Protein AF-A0A1F7IUF0-F1 (afdb_monomer)

Solvent-accessible surface area (backbone atoms only — not comparable to full-atom values): 9425 Å² total; per-residue (Å²): 114,73,68,60,55,55,52,51,52,53,52,52,52,51,50,68,57,48,52,58,54,53,54,49,56,61,53,60,73,37,74,65,47,52,51,50,33,52,53,44,60,76,41,42,68,61,50,44,52,50,51,16,50,52,34,16,46,20,55,68,40,49,91,41,68,45,54,58,57,43,60,66,34,26,88,54,67,34,61,70,57,29,50,50,32,49,55,53,10,47,51,52,15,51,53,51,42,50,53,48,37,73,73,50,41,68,59,54,45,33,69,75,61,31,63,70,55,46,58,59,54,74,66,63,80,73,68,77,92,50,50,66,60,51,54,54,47,51,49,58,77,40,72,54,76,51,51,51,60,53,48,51,52,51,43,50,51,61,48,54,51,49,59,53,53,51,58,66,68,71,75,115

pLDDT: mean 80.7, std 16.02, range [33.5, 97.88]

Structure (mmCIF, N/CA/C/O backbone):
data_AF-A0A1F7IUF0-F1
#
_entry.id   AF-A0A1F7IUF0-F1
#
loop_
_atom_site.group_PDB
_atom_site.id
_atom_site.type_symbol
_atom_site.label_atom_id
_atom_site.label_alt_id
_atom_site.label_comp_id
_atom_site.label_asym_id
_atom_site.label_entity_id
_atom_site.label_seq_id
_atom_site.pdbx_PDB_ins_code
_atom_site.Cartn_x
_atom_site.Cartn_y
_atom_site.Cartn_z
_atom_site.occupancy
_atom_site.B_iso_or_equiv
_atom_site.auth_seq_id
_atom_site.auth_comp_id
_atom_site.auth_asym_id
_atom_site.auth_atom_id
_atom_site.pdbx_PDB_model_num
ATOM 1 N N . MET A 1 1 ? 23.217 33.400 10.976 1.00 74.81 1 MET A N 1
ATOM 2 C CA . MET A 1 1 ? 23.348 31.931 11.135 1.00 74.81 1 MET A CA 1
ATOM 3 C C . MET A 1 1 ? 22.073 31.158 10.775 1.00 74.81 1 MET A C 1
ATOM 5 O O . MET A 1 1 ? 22.152 30.213 10.006 1.00 74.81 1 MET A O 1
ATOM 9 N N . GLN A 1 2 ? 20.887 31.567 11.246 1.00 89.62 2 GLN A N 1
ATOM 10 C CA . GLN A 1 2 ? 19.628 30.824 11.036 1.00 89.62 2 GLN A CA 1
ATOM 11 C C . GLN A 1 2 ? 19.194 30.672 9.557 1.00 89.62 2 GLN A C 1
ATOM 13 O O . GLN A 1 2 ? 18.665 29.631 9.175 1.00 89.62 2 GLN A O 1
ATOM 18 N N . LYS A 1 3 ? 19.477 31.667 8.698 1.00 92.00 3 LYS A N 1
ATOM 19 C CA . LYS A 1 3 ? 19.176 31.610 7.251 1.00 92.00 3 LYS A CA 1
ATOM 20 C C . LYS A 1 3 ? 19.977 30.528 6.511 1.00 92.00 3 LYS A C 1
ATOM 22 O O . LYS A 1 3 ? 19.431 29.856 5.643 1.00 92.00 3 LYS A O 1
ATOM 27 N N . THR A 1 4 ? 21.241 30.316 6.880 1.00 93.25 4 THR A N 1
ATOM 28 C CA . THR A 1 4 ? 22.114 29.317 6.241 1.00 93.25 4 THR A CA 1
ATOM 29 C C . THR A 1 4 ? 21.625 27.892 6.513 1.00 93.25 4 THR A C 1
ATOM 31 O O . THR A 1 4 ? 21.604 27.068 5.605 1.00 93.25 4 THR A O 1
ATOM 34 N N . ILE A 1 5 ? 21.138 27.625 7.733 1.00 95.00 5 ILE A N 1
ATOM 35 C CA . ILE A 1 5 ? 20.570 26.322 8.124 1.00 95.00 5 ILE A CA 1
ATOM 36 C C . ILE A 1 5 ? 19.292 26.018 7.327 1.00 95.00 5 ILE A C 1
ATOM 38 O O . ILE A 1 5 ? 19.109 24.901 6.848 1.00 95.00 5 ILE A O 1
ATOM 42 N N . GLN A 1 6 ? 18.418 27.011 7.127 1.00 94.88 6 GLN A N 1
ATOM 43 C CA . GLN A 1 6 ? 17.201 26.822 6.328 1.00 94.88 6 GLN A CA 1
ATOM 44 C C . GLN A 1 6 ? 17.503 26.503 4.857 1.00 94.88 6 GLN A C 1
ATOM 46 O O . GLN A 1 6 ? 16.833 25.654 4.271 1.00 94.88 6 GLN A O 1
ATOM 51 N N . ILE A 1 7 ? 18.507 27.158 4.265 1.00 96.62 7 ILE A N 1
ATOM 52 C CA . ILE A 1 7 ? 18.929 26.892 2.882 1.00 96.62 7 ILE A CA 1
ATOM 53 C C . ILE A 1 7 ? 19.515 25.480 2.770 1.00 96.62 7 ILE A C 1
ATOM 55 O O . ILE A 1 7 ? 19.123 24.733 1.875 1.00 96.62 7 ILE A O 1
ATOM 59 N N . LEU A 1 8 ? 20.373 25.082 3.715 1.00 96.19 8 LEU A N 1
ATOM 60 C CA . LEU A 1 8 ? 20.961 23.742 3.747 1.00 96.19 8 LEU A CA 1
ATOM 61 C C . LEU A 1 8 ? 19.886 22.646 3.832 1.00 96.19 8 LEU A C 1
ATOM 63 O O . LEU A 1 8 ? 19.936 21.686 3.068 1.00 96.19 8 LEU A O 1
ATOM 67 N N . ASN A 1 9 ? 18.865 22.820 4.678 1.00 94.12 9 ASN A N 1
ATOM 68 C CA . ASN A 1 9 ? 17.760 21.860 4.791 1.00 94.12 9 ASN A CA 1
ATOM 69 C C . ASN A 1 9 ? 16.938 21.741 3.500 1.00 94.12 9 ASN A C 1
ATOM 71 O O . ASN A 1 9 ? 16.509 20.643 3.151 1.00 94.12 9 ASN A O 1
ATOM 75 N N . ARG A 1 10 ? 16.722 22.844 2.770 1.00 95.81 10 ARG A N 1
ATOM 76 C CA . ARG A 1 10 ? 16.024 22.801 1.473 1.00 95.81 10 ARG A CA 1
ATOM 77 C C . ARG A 1 10 ? 16.833 22.041 0.426 1.00 95.81 10 ARG A C 1
ATOM 79 O O . ARG A 1 10 ? 16.260 21.241 -0.306 1.00 95.81 10 ARG A O 1
ATOM 86 N N . ILE A 1 11 ? 18.148 22.257 0.383 1.00 96.94 11 ILE A N 1
ATOM 87 C CA . ILE A 1 11 ? 19.048 21.540 -0.529 1.00 96.94 11 ILE A CA 1
ATOM 88 C C . ILE A 1 11 ? 19.072 20.046 -0.188 1.00 96.94 11 ILE A C 1
ATOM 90 O O . ILE A 1 11 ? 18.908 19.220 -1.081 1.00 96.94 11 ILE A O 1
ATOM 94 N N . LEU A 1 12 ? 19.192 19.695 1.097 1.00 96.06 12 LEU A N 1
ATOM 95 C CA . LEU A 1 12 ? 19.146 18.305 1.557 1.00 96.06 12 LEU A CA 1
ATOM 96 C C . LEU A 1 12 ? 17.837 17.621 1.133 1.00 96.06 12 LEU A C 1
ATOM 98 O O . LEU A 1 12 ? 17.864 16.520 0.593 1.00 96.06 12 LEU A O 1
ATOM 102 N N . LEU A 1 13 ? 16.696 18.288 1.329 1.00 93.25 13 LEU A N 1
ATOM 103 C CA . LEU A 1 13 ? 15.383 17.758 0.961 1.00 93.25 13 LEU A CA 1
ATOM 104 C C . LEU A 1 13 ? 15.273 17.525 -0.553 1.00 93.25 13 LEU A C 1
ATOM 106 O O . LEU A 1 13 ? 14.792 16.475 -0.973 1.00 93.25 13 LEU A O 1
ATOM 110 N N . LEU A 1 14 ? 15.771 18.454 -1.375 1.00 94.62 14 LEU A N 1
ATOM 111 C CA . LEU A 1 14 ? 15.806 18.281 -2.831 1.00 94.62 14 LEU A CA 1
ATOM 112 C C . LEU A 1 14 ? 16.672 17.088 -3.244 1.00 94.62 14 LEU A C 1
ATOM 114 O O . LEU A 1 14 ? 16.244 16.291 -4.074 1.00 94.62 14 LEU A O 1
ATOM 118 N N . ILE A 1 15 ? 17.849 16.923 -2.639 1.00 94.94 15 ILE A N 1
ATOM 119 C CA . ILE A 1 15 ? 18.737 15.783 -2.904 1.00 94.94 15 ILE A CA 1
ATOM 120 C C . ILE A 1 15 ? 18.044 14.460 -2.545 1.00 94.94 15 ILE A C 1
ATOM 122 O O . ILE A 1 15 ? 18.081 13.514 -3.331 1.00 94.94 15 ILE A O 1
ATOM 126 N N . VAL A 1 16 ? 17.354 14.406 -1.402 1.00 93.00 16 VAL A N 1
ATOM 127 C CA . VAL A 1 16 ? 16.613 13.217 -0.947 1.00 93.00 16 VAL A CA 1
ATOM 128 C C . VAL A 1 16 ? 15.481 12.830 -1.907 1.00 93.00 16 VAL A C 1
ATOM 130 O O . VAL A 1 16 ? 15.194 11.645 -2.039 1.00 93.00 16 VAL A O 1
ATOM 133 N N . ILE A 1 17 ? 14.861 13.785 -2.607 1.00 90.31 17 ILE A N 1
ATOM 134 C CA . ILE A 1 17 ? 13.824 13.505 -3.619 1.00 90.31 17 ILE A CA 1
ATOM 135 C C . ILE A 1 17 ? 14.443 13.137 -4.976 1.00 90.31 17 ILE A C 1
ATOM 137 O O . ILE A 1 17 ? 13.940 12.251 -5.669 1.00 90.31 17 ILE A O 1
ATOM 141 N N . LEU A 1 18 ? 15.539 13.795 -5.362 1.00 91.44 18 LEU A N 1
ATOM 142 C CA . LEU A 1 18 ? 16.171 13.608 -6.669 1.00 91.44 18 LEU A CA 1
ATOM 143 C C . LEU A 1 18 ? 16.908 12.271 -6.789 1.00 91.44 18 LEU A C 1
ATOM 145 O O . LEU A 1 18 ? 16.822 11.635 -7.837 1.00 91.44 18 LEU A O 1
ATOM 149 N N . ILE A 1 19 ? 17.597 11.814 -5.736 1.00 92.00 19 ILE A N 1
ATOM 150 C CA . ILE A 1 19 ? 18.358 10.554 -5.781 1.00 92.00 19 ILE A CA 1
ATOM 151 C C . ILE A 1 19 ? 17.451 9.354 -6.128 1.00 92.00 19 ILE A C 1
ATOM 153 O O . ILE A 1 19 ? 17.761 8.656 -7.096 1.00 92.00 19 ILE A O 1
ATOM 157 N N . PRO A 1 20 ? 16.315 9.109 -5.440 1.00 84.75 20 PRO A N 1
ATOM 158 C CA . PRO A 1 20 ? 15.408 8.017 -5.788 1.00 84.75 20 PRO A CA 1
ATOM 159 C C . PRO A 1 20 ? 14.836 8.135 -7.199 1.00 84.75 20 PRO A C 1
ATOM 161 O O . PRO A 1 20 ? 14.704 7.121 -7.874 1.00 84.75 20 PRO A O 1
ATOM 164 N N . ALA A 1 21 ? 14.530 9.351 -7.663 1.00 82.56 21 ALA A N 1
ATOM 165 C CA . ALA A 1 21 ? 14.006 9.570 -9.009 1.00 82.56 21 ALA A CA 1
ATOM 166 C C . ALA A 1 21 ? 15.028 9.182 -10.091 1.00 82.56 21 ALA A C 1
ATOM 168 O O . ALA A 1 21 ? 14.675 8.520 -11.065 1.00 82.56 21 ALA A O 1
ATOM 169 N N . ILE A 1 22 ? 16.305 9.527 -9.895 1.00 89.56 22 ILE A N 1
ATOM 170 C CA . ILE A 1 22 ? 17.391 9.154 -10.813 1.00 89.56 22 ILE A CA 1
ATOM 171 C C . ILE A 1 22 ? 17.632 7.642 -10.780 1.00 89.56 22 ILE A C 1
ATOM 173 O O . ILE A 1 22 ? 17.724 7.013 -11.833 1.00 89.56 22 ILE A O 1
ATOM 177 N N . VAL A 1 23 ? 17.693 7.041 -9.586 1.00 88.44 23 VAL A N 1
ATOM 178 C CA . VAL A 1 23 ? 17.852 5.584 -9.429 1.00 88.44 23 VAL A CA 1
ATOM 179 C C . VAL A 1 23 ? 16.700 4.841 -10.102 1.00 88.44 23 VAL A C 1
ATOM 181 O O . VAL A 1 23 ? 16.928 3.864 -10.808 1.00 88.44 23 VAL A O 1
ATOM 184 N N . PHE A 1 24 ? 15.472 5.327 -9.935 1.00 83.44 24 PHE A N 1
ATOM 185 C CA . PHE A 1 24 ? 14.287 4.769 -10.572 1.00 83.44 24 PHE A CA 1
ATOM 186 C C . PHE A 1 24 ? 14.351 4.868 -12.099 1.00 83.44 24 PHE A C 1
ATOM 188 O O . PHE A 1 24 ? 14.085 3.885 -12.791 1.00 83.44 24 PHE A O 1
ATOM 195 N N . GLN A 1 25 ? 14.771 6.019 -12.627 1.00 84.44 25 GLN A N 1
ATOM 196 C CA . GLN A 1 25 ? 14.938 6.214 -14.064 1.00 84.44 25 GLN A CA 1
ATOM 197 C C . GLN A 1 25 ? 15.990 5.260 -14.642 1.00 84.44 25 GLN A C 1
ATOM 199 O O . GLN A 1 25 ? 15.745 4.632 -15.670 1.00 84.44 25 GLN A O 1
ATOM 204 N N . LEU A 1 26 ? 17.132 5.093 -13.972 1.00 85.38 26 LEU A N 1
ATOM 205 C CA . LEU A 1 26 ? 18.177 4.157 -14.398 1.00 85.38 26 LEU A CA 1
ATOM 206 C C . LEU A 1 26 ? 17.706 2.700 -14.312 1.00 85.38 26 LEU A C 1
ATOM 208 O O . LEU A 1 26 ? 17.918 1.925 -15.241 1.00 85.38 26 LEU A O 1
ATOM 212 N N . ALA A 1 27 ? 17.006 2.335 -13.235 1.00 82.94 27 ALA A N 1
ATOM 213 C CA . ALA A 1 27 ? 16.445 0.998 -13.070 1.00 82.94 27 ALA A CA 1
ATOM 214 C C . ALA A 1 27 ? 15.413 0.666 -14.163 1.00 82.94 27 ALA A C 1
ATOM 216 O O . ALA A 1 27 ? 15.366 -0.472 -14.635 1.00 82.94 27 ALA A O 1
ATOM 217 N N . SER A 1 28 ? 14.633 1.657 -14.613 1.00 78.81 28 SER A N 1
ATOM 218 C CA . SER A 1 28 ? 13.605 1.476 -15.648 1.00 78.81 28 SER A CA 1
ATOM 219 C C . SER A 1 28 ? 14.158 1.093 -17.026 1.00 78.81 28 SER A C 1
ATOM 221 O O . SER A 1 28 ? 13.443 0.486 -17.818 1.00 78.81 28 SER A O 1
ATOM 223 N N . GLN A 1 29 ? 15.433 1.387 -17.302 1.00 84.06 29 GLN A N 1
ATOM 224 C CA . GLN A 1 29 ? 16.083 1.062 -18.578 1.00 84.06 29 GLN A CA 1
ATOM 225 C C . GLN A 1 29 ? 16.600 -0.382 -18.645 1.00 84.06 29 GLN A C 1
ATOM 227 O O . GLN A 1 29 ? 17.067 -0.831 -19.691 1.00 84.06 29 GLN A O 1
ATOM 232 N N . THR A 1 30 ? 16.539 -1.125 -17.540 1.00 89.81 30 THR A N 1
ATOM 233 C CA . THR A 1 30 ? 17.008 -2.510 -17.510 1.00 89.81 30 THR A CA 1
ATOM 234 C C . THR A 1 30 ? 16.030 -3.438 -18.238 1.00 89.81 30 THR A C 1
ATOM 236 O O . THR A 1 30 ? 14.811 -3.330 -18.094 1.00 89.81 30 THR A O 1
ATOM 239 N N . SER A 1 31 ? 16.563 -4.414 -18.980 1.00 90.50 31 SER A N 1
ATOM 240 C CA . SER A 1 31 ? 15.777 -5.444 -19.684 1.00 90.50 31 SER A CA 1
ATOM 241 C C . SER A 1 31 ? 14.897 -6.290 -18.752 1.00 90.50 31 SER A C 1
ATOM 243 O O . SER A 1 31 ? 13.925 -6.909 -19.177 1.00 90.50 31 SER A O 1
ATOM 245 N N . PHE A 1 32 ? 15.219 -6.311 -17.460 1.00 88.12 32 PHE A N 1
ATOM 246 C CA . PHE A 1 32 ? 14.419 -6.978 -16.443 1.00 88.12 32 PHE A CA 1
ATOM 247 C C . PHE A 1 32 ? 13.079 -6.269 -16.203 1.00 88.12 32 PHE A C 1
ATOM 249 O O . PHE A 1 32 ? 12.036 -6.922 -16.161 1.00 88.12 32 PHE A O 1
ATOM 256 N N . VAL A 1 33 ? 13.088 -4.936 -16.087 1.00 87.88 33 VAL A N 1
ATOM 257 C CA . VAL A 1 33 ? 11.869 -4.155 -15.829 1.00 87.88 33 VAL A CA 1
ATOM 258 C C . VAL A 1 33 ? 10.921 -4.224 -17.022 1.00 87.88 33 VAL A C 1
ATOM 260 O O . VAL A 1 33 ? 9.724 -4.424 -16.826 1.00 87.88 33 VAL A O 1
ATOM 263 N N . SER A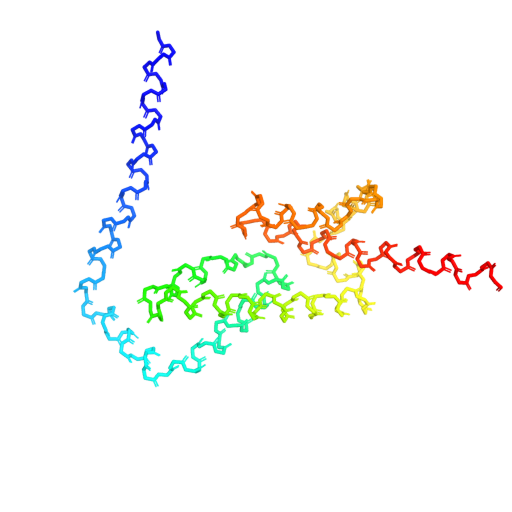 1 34 ? 11.436 -4.154 -18.252 1.00 89.94 34 SER A N 1
ATOM 264 C CA . SER A 1 34 ? 10.602 -4.292 -19.452 1.00 89.94 34 SER A CA 1
ATOM 265 C C . SER A 1 34 ? 9.930 -5.667 -19.543 1.00 89.94 34 SER A C 1
ATOM 267 O O . SER A 1 34 ? 8.737 -5.740 -19.843 1.00 89.94 34 SER A O 1
ATOM 269 N N . ASN A 1 35 ? 10.641 -6.748 -19.202 1.00 94.06 35 ASN A N 1
ATOM 270 C CA . ASN A 1 35 ? 10.064 -8.094 -19.147 1.00 94.06 35 ASN A CA 1
ATOM 271 C C . ASN A 1 35 ? 8.964 -8.211 -18.082 1.00 94.06 35 ASN A C 1
ATOM 273 O O . ASN A 1 35 ? 7.913 -8.791 -18.355 1.00 94.06 35 ASN A O 1
ATOM 277 N N . ILE A 1 36 ? 9.164 -7.634 -16.889 1.00 93.19 36 ILE A N 1
ATOM 278 C CA . ILE A 1 36 ? 8.125 -7.608 -15.847 1.00 93.19 36 ILE A CA 1
ATOM 279 C C . ILE A 1 36 ? 6.903 -6.838 -16.330 1.00 93.19 36 ILE A C 1
ATOM 281 O O . ILE A 1 36 ? 5.789 -7.334 -16.186 1.00 93.19 36 ILE A O 1
ATOM 285 N N . ILE A 1 37 ? 7.094 -5.653 -16.916 1.00 93.62 37 ILE A N 1
ATOM 286 C CA . ILE A 1 37 ? 5.991 -4.852 -17.452 1.00 93.62 37 ILE A CA 1
ATOM 287 C C . ILE A 1 37 ? 5.218 -5.677 -18.481 1.00 93.62 37 ILE A C 1
ATOM 289 O O . ILE A 1 37 ? 4.001 -5.771 -18.380 1.00 93.62 37 ILE A O 1
ATOM 293 N N . HIS A 1 38 ? 5.900 -6.349 -19.409 1.00 95.06 38 HIS A N 1
ATOM 294 C CA . HIS A 1 38 ? 5.245 -7.191 -20.409 1.00 95.06 38 HIS A CA 1
ATOM 295 C C . HIS A 1 38 ? 4.431 -8.337 -19.780 1.00 95.06 38 HIS A C 1
ATOM 297 O O . HIS A 1 38 ? 3.278 -8.556 -20.147 1.00 95.06 38 HIS A O 1
ATOM 303 N N . ILE A 1 39 ? 4.984 -9.038 -18.783 1.00 96.62 39 ILE A N 1
ATOM 304 C CA . ILE A 1 39 ? 4.267 -10.097 -18.053 1.00 96.62 39 ILE A CA 1
ATOM 305 C C . ILE A 1 39 ? 3.042 -9.527 -17.325 1.00 96.62 39 ILE A C 1
ATOM 307 O O . ILE A 1 39 ? 1.953 -10.093 -17.413 1.00 96.62 39 ILE A O 1
ATOM 311 N N . VAL A 1 40 ? 3.194 -8.399 -16.630 1.00 96.56 40 VAL A N 1
ATOM 312 C CA . VAL A 1 40 ? 2.099 -7.754 -15.893 1.00 96.56 40 VAL A CA 1
ATOM 313 C C . VAL A 1 40 ? 1.005 -7.272 -16.844 1.00 96.56 40 VAL A C 1
ATOM 315 O O . VAL A 1 40 ? -0.170 -7.437 -16.536 1.00 96.56 40 VAL A O 1
ATOM 318 N N . GLN A 1 41 ? 1.360 -6.727 -18.008 1.00 94.62 41 GLN A N 1
ATOM 319 C CA . GLN A 1 41 ? 0.391 -6.293 -19.017 1.00 94.62 41 GLN A CA 1
ATOM 320 C C . GLN A 1 41 ? -0.370 -7.483 -19.623 1.00 94.62 41 GLN A C 1
ATOM 322 O O . GLN A 1 41 ? -1.583 -7.390 -19.803 1.00 94.62 41 GLN A O 1
ATOM 327 N N . ASN A 1 42 ? 0.290 -8.628 -19.839 1.00 97.81 42 ASN A N 1
ATOM 328 C CA . ASN A 1 42 ? -0.373 -9.857 -20.296 1.00 97.81 42 ASN A CA 1
ATOM 329 C C . ASN A 1 42 ? -1.378 -10.407 -19.271 1.00 97.81 42 ASN A C 1
ATOM 331 O O . ASN A 1 42 ? -2.432 -10.913 -19.648 1.00 97.81 42 ASN A O 1
ATOM 335 N N . TYR A 1 43 ? -1.080 -10.280 -17.975 1.00 97.69 43 TYR A N 1
ATOM 336 C CA . TYR A 1 43 ? -1.925 -10.763 -16.875 1.00 97.69 43 TYR A CA 1
ATOM 337 C C . TYR A 1 43 ? -2.532 -9.624 -16.048 1.00 97.69 43 TYR A C 1
ATOM 339 O O . TYR A 1 43 ? -2.671 -9.726 -14.826 1.00 97.69 43 TYR A O 1
ATOM 347 N N . LEU A 1 44 ? -2.924 -8.535 -16.713 1.00 96.94 44 LEU A N 1
ATOM 348 C CA . LEU A 1 44 ? -3.313 -7.291 -16.049 1.00 96.94 44 LEU A CA 1
ATOM 349 C C . LEU A 1 44 ? -4.473 -7.469 -15.063 1.00 96.94 44 LEU A C 1
ATOM 351 O O . LEU A 1 44 ? -4.425 -6.941 -13.953 1.00 96.94 44 LEU A O 1
ATOM 355 N N . LEU A 1 45 ? -5.503 -8.233 -15.438 1.00 97.62 45 LEU A N 1
ATOM 356 C CA . LEU A 1 45 ? -6.662 -8.480 -14.575 1.00 97.62 45 LEU A CA 1
ATOM 357 C C . LEU A 1 45 ? -6.260 -9.218 -13.288 1.00 97.62 45 LEU A C 1
ATOM 359 O O . LEU A 1 45 ? -6.656 -8.820 -12.194 1.00 97.62 45 LEU A O 1
ATOM 363 N N . LEU A 1 46 ? -5.448 -10.270 -13.415 1.00 97.88 46 LEU A N 1
ATOM 364 C CA . LEU A 1 46 ? -4.976 -11.058 -12.277 1.00 97.88 46 LEU A CA 1
ATOM 365 C C . LEU A 1 46 ? -4.115 -10.199 -11.345 1.00 97.88 46 LEU A C 1
ATOM 367 O O . LEU A 1 46 ? -4.277 -10.260 -10.127 1.00 97.88 46 LEU A O 1
ATOM 371 N N . TYR A 1 47 ? -3.247 -9.364 -11.920 1.00 97.12 47 TYR A N 1
ATOM 372 C CA . TYR A 1 47 ? -2.429 -8.427 -11.162 1.00 97.12 47 TYR A CA 1
ATOM 373 C C . TYR A 1 47 ? -3.285 -7.413 -10.393 1.00 97.12 47 TYR A C 1
ATOM 375 O O . TYR A 1 47 ? -3.039 -7.190 -9.210 1.00 97.12 47 TYR A O 1
ATOM 383 N N . LEU A 1 48 ? -4.324 -6.845 -11.018 1.00 97.31 48 LEU A N 1
ATOM 384 C CA . LEU A 1 48 ? -5.254 -5.937 -10.340 1.00 97.31 48 LEU A CA 1
ATOM 385 C C . LEU A 1 48 ? -5.976 -6.623 -9.178 1.00 97.31 48 LEU A C 1
ATOM 387 O O . LEU A 1 48 ? -6.026 -6.061 -8.088 1.00 97.31 48 LEU A O 1
ATOM 391 N N . ILE A 1 49 ? -6.475 -7.847 -9.376 1.00 97.75 49 ILE A N 1
ATOM 392 C CA . ILE A 1 49 ? -7.128 -8.622 -8.310 1.00 97.75 49 ILE A CA 1
ATOM 393 C C . ILE A 1 49 ? -6.149 -8.868 -7.156 1.00 97.75 49 ILE A C 1
ATOM 395 O O . ILE A 1 49 ? -6.487 -8.621 -5.997 1.00 97.75 49 ILE A O 1
ATOM 399 N N . ALA A 1 50 ? -4.923 -9.302 -7.457 1.00 97.00 50 ALA A N 1
ATOM 400 C CA . ALA A 1 50 ? -3.891 -9.528 -6.450 1.00 97.00 50 ALA A CA 1
ATOM 401 C C . ALA A 1 50 ? -3.543 -8.238 -5.691 1.00 97.00 50 ALA A C 1
ATOM 403 O O . ALA A 1 50 ? -3.471 -8.248 -4.461 1.00 97.00 50 ALA A O 1
ATOM 404 N N . LEU A 1 51 ? -3.394 -7.115 -6.400 1.00 95.56 51 LEU A N 1
ATOM 405 C CA . LEU A 1 51 ? -3.114 -5.808 -5.809 1.00 95.56 51 LEU A CA 1
ATOM 406 C C . LEU A 1 51 ? -4.249 -5.360 -4.882 1.00 95.56 51 LEU A C 1
ATOM 408 O O . LEU A 1 51 ? -3.990 -4.925 -3.761 1.00 95.56 51 LEU A O 1
ATOM 412 N N . THR A 1 52 ? -5.503 -5.516 -5.309 1.00 96.44 52 THR A N 1
ATOM 413 C CA . THR A 1 52 ? -6.691 -5.215 -4.502 1.00 96.44 52 THR A CA 1
ATOM 414 C C . THR A 1 52 ? -6.737 -6.069 -3.235 1.00 96.44 52 THR A C 1
ATOM 416 O O . THR A 1 52 ? -6.932 -5.521 -2.151 1.00 96.44 52 THR A O 1
ATOM 419 N N . VAL A 1 53 ? -6.495 -7.382 -3.333 1.00 96.38 53 VAL A N 1
ATOM 420 C CA . VAL A 1 53 ? -6.473 -8.291 -2.172 1.00 96.38 53 VAL A CA 1
ATOM 421 C C . VAL A 1 53 ? -5.353 -7.922 -1.204 1.00 96.38 53 VAL A C 1
ATOM 423 O O . VAL A 1 53 ? -5.607 -7.773 -0.008 1.00 96.38 53 VAL A O 1
ATOM 426 N N . LEU A 1 54 ? -4.130 -7.711 -1.699 1.00 95.12 54 LEU A N 1
ATOM 427 C CA . LEU A 1 54 ? -3.001 -7.282 -0.870 1.00 95.12 54 LEU A CA 1
ATOM 428 C C . LEU A 1 54 ? -3.282 -5.937 -0.194 1.00 95.12 54 LEU A C 1
ATOM 430 O O . LEU A 1 54 ? -2.965 -5.753 0.982 1.00 95.12 54 LEU A O 1
ATOM 434 N N . LYS A 1 55 ? -3.941 -5.009 -0.896 1.00 92.31 55 LYS A N 1
ATOM 435 C CA . LYS A 1 55 ? -4.347 -3.728 -0.320 1.00 92.31 55 LYS A CA 1
ATOM 436 C C . LYS A 1 55 ? -5.389 -3.909 0.781 1.00 92.31 5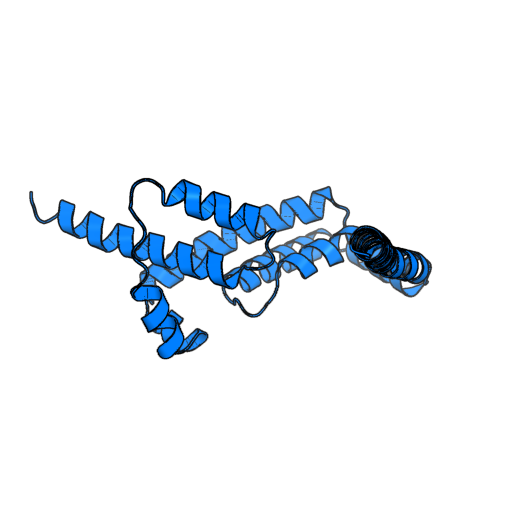5 LYS A C 1
ATOM 438 O O . LYS A 1 55 ? -5.235 -3.329 1.855 1.00 92.31 55 LYS A O 1
ATOM 443 N N . SER A 1 56 ? -6.407 -4.738 0.571 1.00 93.12 56 SER A N 1
ATOM 444 C CA . SER A 1 56 ? -7.386 -5.048 1.615 1.00 93.12 56 SER A CA 1
ATOM 445 C C . SER A 1 56 ? -6.730 -5.711 2.830 1.00 93.12 56 SER A C 1
ATOM 447 O O . SER A 1 56 ? -7.018 -5.324 3.963 1.00 93.12 56 SER A O 1
ATOM 449 N N . LEU A 1 57 ? -5.791 -6.638 2.615 1.00 92.19 57 LEU A N 1
ATOM 450 C CA . LEU A 1 57 ? -5.012 -7.264 3.686 1.00 92.19 57 LEU A CA 1
ATOM 451 C C . LEU A 1 57 ? -4.164 -6.247 4.449 1.00 92.19 57 LEU A C 1
ATOM 453 O O . LEU A 1 57 ? -4.103 -6.331 5.669 1.00 92.19 57 LEU A O 1
ATOM 457 N N . SER A 1 58 ? -3.588 -5.249 3.775 1.00 89.06 58 SER A N 1
ATOM 458 C CA . SER A 1 58 ? -2.821 -4.186 4.441 1.00 89.06 58 SER A CA 1
ATOM 459 C C . SER A 1 58 ? -3.662 -3.328 5.396 1.00 89.06 58 SER A C 1
ATOM 461 O O . SER A 1 58 ? -3.145 -2.782 6.365 1.00 89.06 58 SER A O 1
ATOM 463 N N . ILE A 1 59 ? -4.977 -3.235 5.163 1.00 86.44 59 ILE A N 1
ATOM 464 C CA . ILE A 1 59 ? -5.903 -2.566 6.089 1.00 86.44 59 ILE A CA 1
ATOM 465 C C . ILE A 1 59 ? -6.189 -3.457 7.294 1.00 86.44 59 ILE A C 1
ATOM 467 O O . ILE A 1 59 ? -6.239 -2.965 8.416 1.00 86.44 59 ILE A O 1
ATOM 471 N N . ILE A 1 60 ? -6.373 -4.759 7.071 1.00 86.25 60 ILE A N 1
ATOM 472 C CA . ILE A 1 60 ? -6.661 -5.734 8.132 1.00 86.25 60 ILE A CA 1
ATOM 473 C C . ILE A 1 60 ? -5.423 -5.988 9.003 1.00 86.25 60 ILE A C 1
ATOM 475 O O . ILE A 1 60 ? -5.558 -6.207 10.206 1.00 86.25 60 ILE A O 1
ATOM 479 N N . TYR A 1 61 ? -4.232 -5.955 8.403 1.00 84.00 61 TYR A N 1
ATOM 480 C CA . TYR A 1 61 ? -2.945 -6.209 9.036 1.00 84.00 61 TYR A CA 1
ATOM 481 C C . TYR A 1 61 ? -2.085 -4.930 9.035 1.00 84.00 61 TYR A C 1
ATOM 483 O O . TYR A 1 61 ? -1.316 -4.696 8.099 1.00 84.00 61 TYR A O 1
ATOM 491 N N . PRO A 1 62 ? -2.170 -4.116 10.108 1.00 73.31 62 PRO A N 1
ATOM 492 C CA . PRO A 1 62 ? -1.513 -2.812 10.207 1.00 73.31 62 PRO A CA 1
ATOM 493 C C . PRO A 1 62 ? -0.001 -2.765 9.921 1.00 73.31 62 PRO A C 1
ATOM 495 O O . PRO A 1 62 ? 0.453 -1.745 9.403 1.00 73.31 62 PRO A O 1
ATOM 498 N N . PRO A 1 63 ? 0.806 -3.806 10.229 1.00 79.75 63 PRO A N 1
ATOM 499 C CA . PRO A 1 63 ? 2.243 -3.777 9.958 1.00 79.75 63 PRO A CA 1
ATOM 500 C C . PRO A 1 63 ? 2.595 -3.649 8.478 1.00 79.75 63 PRO A C 1
ATOM 502 O O . PRO A 1 63 ? 3.727 -3.292 8.162 1.00 79.75 63 PRO A O 1
ATOM 505 N N . MET A 1 64 ? 1.665 -3.971 7.573 1.00 81.75 64 MET A N 1
ATOM 506 C CA . MET A 1 64 ? 1.923 -3.945 6.142 1.00 81.75 64 MET A CA 1
ATOM 507 C C . MET A 1 64 ? 1.568 -2.567 5.559 1.00 81.75 64 MET A C 1
ATOM 509 O O . MET A 1 64 ? 0.395 -2.190 5.523 1.00 81.75 64 MET A O 1
ATOM 513 N N . PRO A 1 65 ? 2.546 -1.790 5.067 1.00 80.88 65 PRO A N 1
ATOM 514 C CA . PRO A 1 65 ? 2.281 -0.447 4.574 1.00 80.88 65 PRO A CA 1
ATOM 515 C C . PRO A 1 65 ? 1.707 -0.490 3.149 1.00 80.88 65 PRO A C 1
ATOM 517 O O . PRO A 1 65 ? 2.430 -0.566 2.156 1.00 80.88 65 PRO A O 1
ATOM 520 N N . GLY A 1 66 ? 0.380 -0.409 3.034 1.00 81.56 66 GLY A N 1
ATOM 521 C CA . GLY A 1 66 ? -0.318 -0.541 1.752 1.00 81.56 66 GLY A CA 1
ATOM 522 C C . GLY A 1 66 ? 0.015 0.532 0.708 1.00 81.56 66 GLY A C 1
ATOM 523 O O . GLY A 1 66 ? -0.214 0.310 -0.477 1.00 81.56 66 GLY A O 1
ATOM 524 N N . VAL A 1 67 ? 0.516 1.709 1.097 1.00 84.44 67 VAL A N 1
ATOM 525 C CA . VAL A 1 67 ? 0.846 2.802 0.155 1.00 84.44 67 VAL A CA 1
ATOM 526 C C . VAL A 1 67 ? 2.011 2.435 -0.761 1.00 84.44 67 VAL A C 1
ATOM 528 O O . VAL A 1 67 ? 1.964 2.744 -1.951 1.00 84.44 67 VAL A O 1
ATOM 531 N N . PHE A 1 68 ? 3.022 1.728 -0.246 1.00 87.25 68 PHE A N 1
ATOM 532 C CA . PHE A 1 68 ? 4.165 1.323 -1.065 1.00 87.25 68 PHE A CA 1
ATOM 533 C C . PHE A 1 68 ? 3.754 0.357 -2.174 1.00 87.25 68 PHE A C 1
ATOM 535 O O . PHE A 1 68 ? 4.292 0.454 -3.270 1.00 87.25 68 PHE A O 1
ATOM 542 N N . LEU A 1 69 ? 2.763 -0.510 -1.929 1.00 90.50 69 LEU A N 1
ATOM 543 C CA . LEU A 1 69 ? 2.222 -1.400 -2.961 1.00 90.50 69 LEU A CA 1
ATOM 544 C C . LEU A 1 69 ? 1.608 -0.604 -4.115 1.00 90.50 69 LEU A C 1
ATOM 546 O O . LEU A 1 69 ? 1.895 -0.887 -5.275 1.00 90.50 69 LEU A O 1
ATOM 550 N N . THR A 1 70 ? 0.811 0.423 -3.809 1.00 90.94 70 THR A N 1
ATOM 551 C CA . THR A 1 70 ? 0.193 1.274 -4.832 1.00 90.94 70 THR A CA 1
ATOM 552 C C . THR A 1 70 ? 1.258 2.040 -5.616 1.00 90.94 70 THR A C 1
ATOM 554 O O . THR A 1 70 ? 1.254 1.980 -6.841 1.00 90.94 70 THR A O 1
ATOM 557 N N . ILE A 1 71 ? 2.213 2.689 -4.933 1.00 89.69 71 ILE A N 1
ATOM 558 C CA . ILE A 1 71 ? 3.291 3.462 -5.578 1.00 89.69 71 ILE A CA 1
ATOM 559 C C . ILE A 1 71 ? 4.173 2.564 -6.455 1.00 89.69 71 ILE A C 1
ATOM 561 O O . ILE A 1 71 ? 4.472 2.926 -7.590 1.00 89.69 71 ILE A O 1
ATOM 565 N N . ALA A 1 72 ? 4.542 1.376 -5.968 1.00 89.94 72 ALA A N 1
ATOM 566 C CA . ALA A 1 72 ? 5.338 0.411 -6.726 1.00 89.94 72 ALA A CA 1
ATOM 567 C C . ALA A 1 72 ? 4.602 -0.117 -7.969 1.00 89.94 72 AL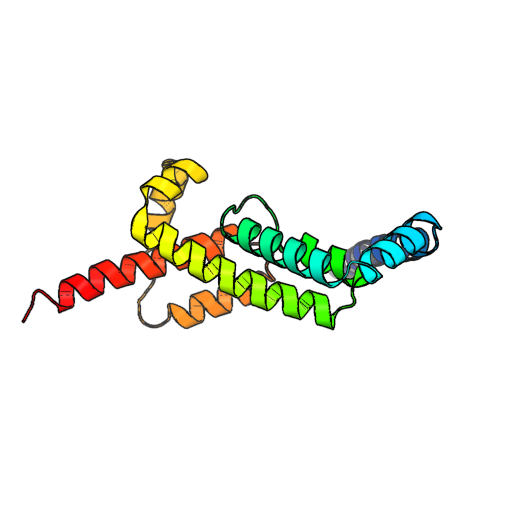A A C 1
ATOM 569 O O . ALA A 1 72 ? 5.240 -0.491 -8.950 1.00 89.94 72 ALA A O 1
ATOM 570 N N . SER A 1 73 ? 3.267 -0.113 -7.950 1.00 94.56 73 SER A N 1
ATOM 571 C CA . SER A 1 73 ? 2.439 -0.563 -9.073 1.00 94.56 73 SER A CA 1
ATOM 572 C C . SER A 1 73 ? 2.283 0.496 -10.170 1.00 94.56 73 SER A C 1
ATOM 574 O O . SER A 1 73 ? 2.020 0.138 -11.316 1.00 94.56 73 SER A O 1
ATOM 576 N N . ILE A 1 74 ? 2.476 1.788 -9.866 1.00 93.50 74 ILE A N 1
ATOM 577 C CA . ILE A 1 74 ? 2.330 2.893 -10.835 1.00 93.50 74 ILE A CA 1
ATOM 578 C C . ILE A 1 74 ? 3.150 2.672 -12.119 1.00 93.50 74 ILE A C 1
ATOM 580 O O . ILE A 1 74 ? 2.554 2.760 -13.193 1.00 93.50 74 ILE A O 1
ATOM 584 N N . PRO A 1 75 ? 4.462 2.355 -12.081 1.00 91.25 75 PRO A N 1
ATOM 585 C CA . PRO A 1 75 ? 5.215 2.090 -13.312 1.00 91.25 75 PRO A CA 1
ATOM 586 C C . PRO A 1 75 ? 4.766 0.844 -14.075 1.00 91.25 75 PRO A C 1
ATOM 588 O O . PRO A 1 75 ? 5.038 0.738 -15.265 1.00 91.25 75 PRO A O 1
ATOM 591 N N . LEU A 1 76 ? 4.115 -0.108 -13.403 1.00 93.81 76 LEU A N 1
ATOM 592 C CA . LEU A 1 76 ? 3.762 -1.396 -13.994 1.00 93.81 76 LEU A CA 1
ATOM 593 C C . LEU A 1 76 ? 2.432 -1.330 -14.750 1.00 93.81 76 LEU A C 1
ATOM 595 O O . LEU A 1 76 ? 2.333 -1.829 -15.869 1.00 93.81 76 LEU A O 1
ATOM 599 N N . ILE A 1 77 ? 1.413 -0.711 -14.145 1.00 95.62 77 ILE A N 1
ATOM 600 C CA . ILE A 1 77 ? 0.035 -0.683 -14.672 1.00 95.62 77 ILE A CA 1
ATOM 601 C C . ILE A 1 77 ? -0.479 0.722 -15.013 1.00 95.62 77 ILE A C 1
ATOM 603 O O . ILE A 1 77 ? -1.563 0.846 -15.586 1.00 95.62 77 ILE A O 1
ATOM 607 N N . GLY A 1 78 ? 0.285 1.768 -14.695 1.00 94.31 78 GLY A N 1
ATOM 608 C CA . GLY A 1 78 ? -0.119 3.165 -14.831 1.00 94.31 78 GLY A CA 1
ATOM 609 C C . GLY A 1 78 ? -0.828 3.709 -13.588 1.00 94.31 78 GLY A C 1
ATOM 610 O O . GLY A 1 78 ? -1.321 2.965 -12.738 1.00 94.31 78 GLY A O 1
ATOM 611 N N . TRP A 1 79 ? -0.884 5.039 -13.484 1.00 94.50 79 TRP A N 1
ATOM 612 C CA . TRP A 1 79 ? -1.443 5.735 -12.321 1.00 94.50 79 TRP A CA 1
ATOM 613 C C . TRP A 1 79 ? -2.946 5.467 -12.151 1.00 94.50 79 TRP A C 1
ATOM 615 O O . TRP A 1 79 ? -3.375 5.092 -11.065 1.00 94.50 79 TRP A O 1
ATOM 625 N N . GLU A 1 80 ? -3.735 5.580 -13.221 1.00 96.31 80 GLU A N 1
ATOM 626 C CA . GLU A 1 80 ? -5.198 5.457 -13.175 1.00 96.31 80 GLU A CA 1
ATOM 627 C C . GLU A 1 80 ? -5.646 4.093 -12.626 1.00 96.31 80 GLU A C 1
ATOM 629 O O . GLU A 1 80 ? -6.395 4.018 -11.651 1.00 96.31 80 GLU A O 1
ATOM 634 N N . LYS A 1 81 ? -5.112 2.999 -13.186 1.00 96.00 81 LYS A N 1
ATOM 635 C CA . LYS A 1 81 ? -5.446 1.631 -12.761 1.00 96.00 81 LYS A CA 1
ATOM 636 C C . LYS A 1 81 ? -4.979 1.346 -11.333 1.00 96.00 81 LYS A C 1
ATOM 638 O O . LYS A 1 81 ? -5.704 0.702 -10.575 1.00 96.00 81 LYS A O 1
ATOM 643 N N . ALA A 1 82 ? -3.802 1.848 -10.949 1.00 95.25 82 ALA A N 1
ATOM 644 C CA . ALA A 1 82 ? -3.296 1.716 -9.585 1.00 95.25 82 ALA A CA 1
ATOM 645 C C . ALA A 1 82 ? -4.206 2.427 -8.570 1.00 95.25 82 ALA A C 1
ATOM 647 O O . ALA A 1 82 ? -4.520 1.851 -7.530 1.00 95.25 82 ALA A O 1
ATOM 648 N N . TYR A 1 83 ? -4.691 3.634 -8.885 1.00 92.88 83 TYR A N 1
ATOM 649 C CA . TYR A 1 83 ? -5.632 4.361 -8.028 1.00 92.88 83 TYR A CA 1
ATOM 650 C C . TYR A 1 83 ? -6.999 3.682 -7.938 1.00 92.88 83 TYR A C 1
ATOM 652 O O . TYR A 1 83 ? -7.566 3.603 -6.850 1.00 92.88 83 TYR A O 1
ATOM 660 N N . ILE A 1 84 ? -7.523 3.147 -9.042 1.00 95.31 84 ILE A N 1
ATOM 661 C CA . ILE A 1 84 ? -8.787 2.398 -9.019 1.00 95.31 84 ILE A CA 1
ATOM 662 C C . ILE A 1 84 ? -8.657 1.164 -8.113 1.00 95.31 84 ILE A C 1
ATOM 664 O O . ILE A 1 84 ? -9.499 0.951 -7.237 1.00 95.31 84 ILE A O 1
ATOM 668 N N . ALA A 1 85 ? -7.579 0.386 -8.262 1.00 95.12 85 ALA A N 1
ATOM 669 C CA . ALA A 1 85 ? -7.311 -0.769 -7.406 1.00 95.12 85 ALA A CA 1
ATOM 670 C C . ALA A 1 85 ? -7.165 -0.378 -5.926 1.00 95.12 85 ALA A C 1
ATOM 672 O O . ALA A 1 85 ? -7.630 -1.110 -5.049 1.00 95.12 85 ALA A O 1
ATOM 673 N N . ASP A 1 86 ? -6.564 0.784 -5.650 1.00 92.75 86 ASP A N 1
ATOM 674 C CA . ASP A 1 86 ? -6.412 1.341 -4.306 1.00 92.75 86 ASP A CA 1
ATOM 675 C C . ASP A 1 86 ? -7.756 1.684 -3.658 1.00 92.75 86 ASP A C 1
ATOM 677 O O . ASP A 1 86 ? -7.999 1.305 -2.510 1.00 92.75 86 ASP A O 1
ATOM 681 N N . ILE A 1 87 ? -8.646 2.350 -4.401 1.00 89.81 87 ILE A N 1
ATOM 682 C CA . ILE A 1 87 ? -9.987 2.727 -3.938 1.00 89.81 87 ILE A CA 1
ATOM 683 C C . ILE A 1 87 ? -10.822 1.475 -3.658 1.00 89.81 87 ILE A C 1
ATOM 685 O O . ILE A 1 87 ? -11.395 1.350 -2.573 1.00 89.81 87 ILE A O 1
ATOM 689 N N . ILE A 1 88 ? -10.851 0.525 -4.598 1.00 94.88 88 ILE A N 1
ATOM 690 C CA . ILE A 1 88 ? -11.618 -0.722 -4.459 1.00 94.88 88 ILE A CA 1
ATOM 691 C C . ILE A 1 88 ? -11.071 -1.556 -3.295 1.00 94.88 88 ILE A C 1
ATOM 693 O O . ILE A 1 88 ? -11.826 -1.950 -2.404 1.00 94.88 88 ILE A O 1
ATOM 697 N N . GLY A 1 89 ? -9.754 -1.776 -3.252 1.00 92.94 89 GLY A N 1
ATOM 698 C CA . GLY A 1 89 ? -9.106 -2.556 -2.194 1.00 92.94 89 GLY A CA 1
ATOM 699 C C . GLY A 1 89 ? -9.282 -1.919 -0.822 1.00 92.94 89 GLY A C 1
ATOM 700 O O . GLY A 1 89 ? -9.489 -2.617 0.175 1.00 92.94 89 GLY A O 1
ATOM 701 N N . SER A 1 90 ? -9.288 -0.588 -0.778 1.00 87.69 90 SER A N 1
ATOM 702 C CA . SER A 1 90 ? -9.576 0.172 0.427 1.00 87.69 90 SER A CA 1
ATOM 703 C C . SER A 1 90 ? -11.018 0.045 0.906 1.00 87.69 90 SER A C 1
ATOM 705 O O . SER A 1 90 ? -11.248 -0.072 2.110 1.00 87.69 90 SER A O 1
ATOM 707 N N . GLY A 1 91 ? -11.983 0.087 -0.015 1.00 88.19 91 GLY A N 1
ATOM 708 C CA . GLY A 1 91 ? -13.397 -0.110 0.293 1.00 88.19 91 GLY A CA 1
ATOM 709 C C . GLY A 1 91 ? -13.639 -1.498 0.878 1.00 88.19 91 GLY A C 1
ATOM 710 O O . GLY A 1 91 ? -14.156 -1.615 1.986 1.00 88.19 91 GLY A O 1
ATOM 711 N N . ILE A 1 92 ? -13.158 -2.540 0.191 1.00 93.62 92 ILE A N 1
ATOM 712 C CA . ILE A 1 92 ? -13.280 -3.934 0.638 1.00 93.62 92 ILE A CA 1
ATOM 713 C C . ILE A 1 92 ? -12.606 -4.129 2.001 1.00 93.62 92 ILE A C 1
ATOM 715 O O . ILE A 1 92 ? -13.218 -4.674 2.918 1.00 93.62 92 ILE A O 1
ATOM 719 N N . GLY A 1 93 ? -11.372 -3.645 2.171 1.00 90.44 93 GLY A N 1
ATOM 720 C CA . GLY A 1 93 ? -10.640 -3.772 3.432 1.00 90.44 93 GLY A CA 1
ATOM 721 C C . GLY A 1 93 ? -11.351 -3.090 4.604 1.00 90.44 93 GLY A C 1
ATOM 722 O O . GLY A 1 93 ? -11.412 -3.657 5.694 1.00 90.44 93 GLY A O 1
ATOM 723 N N . ALA A 1 94 ? -11.947 -1.914 4.381 1.00 85.00 94 ALA A N 1
ATOM 724 C CA . ALA A 1 94 ? -12.738 -1.218 5.395 1.00 85.00 94 ALA A CA 1
ATOM 725 C C . ALA A 1 94 ? -14.014 -1.991 5.764 1.00 85.00 94 ALA A C 1
ATOM 727 O O . ALA A 1 94 ? -14.318 -2.143 6.948 1.00 85.00 94 ALA A O 1
ATOM 728 N N . THR A 1 95 ? -14.731 -2.532 4.776 1.00 87.81 95 THR A N 1
ATOM 729 C CA . THR A 1 95 ? -15.919 -3.362 5.012 1.00 87.81 95 THR A CA 1
ATOM 730 C C . THR A 1 95 ? -15.567 -4.629 5.791 1.00 87.81 95 THR A C 1
ATOM 732 O O . THR A 1 95 ? -16.216 -4.942 6.788 1.00 87.81 95 THR A O 1
ATOM 735 N N . VAL A 1 96 ? -14.511 -5.344 5.396 1.00 91.12 96 VAL A N 1
ATOM 736 C CA . VAL A 1 96 ? -14.066 -6.557 6.097 1.00 91.12 96 VAL A CA 1
ATOM 737 C C . VAL A 1 96 ? -13.612 -6.225 7.522 1.00 91.12 96 VAL A C 1
ATOM 739 O O . VAL A 1 96 ? -14.049 -6.881 8.467 1.00 91.12 96 VAL A O 1
ATOM 742 N N . SER A 1 97 ? -12.819 -5.165 7.705 1.00 85.62 97 SER A N 1
ATOM 743 C CA . SER A 1 97 ? -12.412 -4.669 9.027 1.00 85.62 97 SER A CA 1
ATOM 744 C C . SER A 1 97 ? -13.611 -4.367 9.929 1.00 85.62 97 SER A C 1
ATOM 746 O O . SER A 1 97 ? -13.637 -4.803 11.080 1.00 85.62 97 SER A O 1
ATOM 748 N N . TYR A 1 98 ? -14.639 -3.699 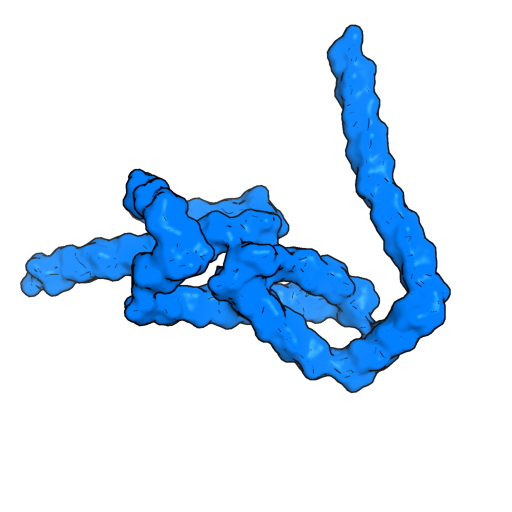9.397 1.00 84.31 98 TYR A N 1
ATOM 749 C CA . TYR A 1 98 ? -15.876 -3.415 10.121 1.00 84.31 98 TYR A CA 1
ATOM 750 C C . TYR A 1 98 ? -16.542 -4.695 10.637 1.00 84.31 98 TYR A C 1
ATOM 752 O O . TYR A 1 98 ? -16.865 -4.800 11.822 1.00 84.31 98 TYR A O 1
ATOM 760 N N . PHE A 1 99 ? -16.709 -5.699 9.772 1.00 87.88 99 PHE A N 1
ATOM 761 C CA . PHE A 1 99 ? -17.320 -6.969 10.164 1.00 87.88 99 PHE A CA 1
ATOM 762 C C . PHE A 1 99 ? -16.470 -7.739 11.180 1.00 87.88 99 PHE A C 1
ATOM 764 O O . PHE A 1 99 ? -17.022 -8.285 12.140 1.00 87.88 99 PHE A O 1
ATOM 771 N N . LEU A 1 100 ? -15.141 -7.749 11.027 1.00 86.50 100 LEU A N 1
ATOM 772 C CA . LEU A 1 100 ? -14.242 -8.355 12.011 1.00 86.50 100 LEU A CA 1
ATOM 773 C C . LEU A 1 100 ? -14.313 -7.637 13.361 1.00 86.50 100 LEU A C 1
ATOM 775 O O . LEU A 1 100 ? -14.439 -8.295 14.392 1.00 86.50 100 LEU A O 1
ATOM 779 N N . GLY A 1 101 ? -14.303 -6.306 13.369 1.00 82.88 101 GLY A N 1
ATOM 780 C CA . GLY A 1 101 ? -14.492 -5.503 14.574 1.00 82.88 101 GLY A CA 1
ATOM 781 C C . GLY A 1 101 ? -15.814 -5.811 15.262 1.00 82.88 101 GLY A C 1
ATOM 782 O O . GLY A 1 101 ? -15.859 -6.063 16.469 1.00 82.88 101 GLY A O 1
ATOM 783 N N . LYS A 1 102 ? -16.891 -5.886 14.474 1.00 82.31 102 LYS A N 1
ATOM 784 C CA . LYS A 1 102 ? -18.232 -6.214 14.957 1.00 82.31 102 LYS A CA 1
ATOM 785 C C . LYS A 1 102 ? -18.281 -7.604 15.603 1.00 82.31 102 LYS A C 1
ATOM 787 O O . LYS A 1 102 ? -18.940 -7.761 16.630 1.00 82.31 102 LYS A O 1
ATOM 792 N N . LYS A 1 103 ? -17.613 -8.602 15.022 1.00 89.19 103 LYS A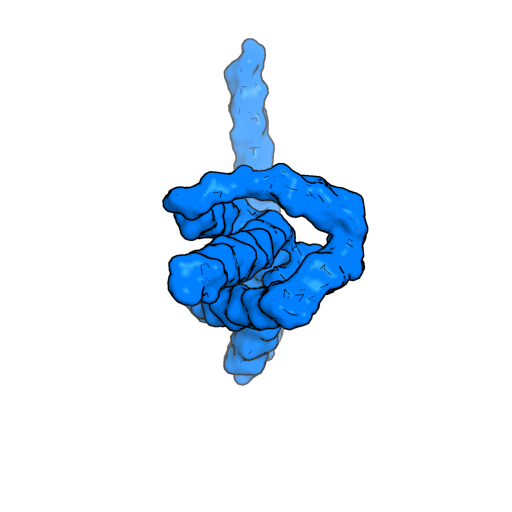 N 1
ATOM 793 C CA . LYS A 1 103 ? -17.674 -9.995 15.490 1.00 89.19 103 LYS A CA 1
ATOM 794 C C . LYS A 1 103 ? -16.702 -10.302 16.634 1.00 89.19 103 LYS A C 1
ATOM 796 O O . LYS A 1 103 ? -17.091 -10.981 17.576 1.00 89.19 103 LYS A O 1
ATOM 801 N N . TYR A 1 104 ? -15.461 -9.824 16.557 1.00 86.94 104 TYR A N 1
ATOM 802 C CA . TYR A 1 104 ? -14.374 -10.224 17.466 1.00 86.94 104 TYR A CA 1
ATOM 803 C C . TYR A 1 104 ? -13.982 -9.155 18.488 1.00 86.94 104 TYR A C 1
ATOM 805 O O . TYR A 1 104 ? -13.384 -9.464 19.520 1.00 86.94 104 TYR A O 1
ATOM 813 N N . GLY A 1 105 ? -14.300 -7.893 18.214 1.00 81.56 105 GLY A N 1
ATOM 814 C CA . GLY A 1 105 ? -14.067 -6.800 19.141 1.00 81.56 105 GLY A CA 1
ATOM 815 C C . GLY A 1 105 ? -12.644 -6.578 19.600 1.00 81.56 105 GLY A C 1
ATOM 816 O O . GLY A 1 105 ? -11.683 -6.812 18.869 1.00 81.56 105 GLY A O 1
ATOM 817 N N . TYR A 1 106 ? -12.521 -6.138 20.852 1.00 79.81 106 TYR A N 1
ATOM 818 C CA . TYR A 1 106 ? -11.234 -5.914 21.503 1.00 79.81 106 TYR A CA 1
ATOM 819 C C . TYR A 1 106 ? -10.387 -7.187 21.632 1.00 79.81 106 TYR A C 1
ATOM 821 O O . TYR A 1 106 ? -9.181 -7.081 21.832 1.00 79.81 106 TYR A O 1
ATOM 829 N N . SER A 1 107 ? -10.971 -8.385 21.488 1.00 84.56 107 SER A N 1
ATOM 830 C CA . SER A 1 107 ? -10.214 -9.642 21.523 1.00 84.56 107 SER A CA 1
ATOM 831 C C . SER A 1 107 ? -9.208 -9.726 20.367 1.00 84.56 107 SER A C 1
ATOM 833 O O . SER A 1 107 ? -8.024 -9.971 20.597 1.00 84.56 107 SER A O 1
ATOM 835 N N . LEU A 1 108 ? -9.644 -9.406 19.140 1.00 81.81 108 LEU A N 1
ATOM 836 C CA . LEU A 1 108 ? -8.768 -9.361 17.961 1.00 81.81 108 LEU A CA 1
ATOM 837 C C . LEU A 1 108 ? -7.676 -8.295 18.125 1.00 81.81 108 LEU A C 1
ATOM 839 O O . LEU A 1 108 ? -6.501 -8.537 17.863 1.00 81.81 108 LEU A O 1
ATOM 843 N N . LEU A 1 109 ? -8.069 -7.124 18.624 1.00 76.06 109 LEU A N 1
ATOM 844 C CA . LEU A 1 109 ? -7.181 -5.991 18.871 1.00 76.06 109 LEU A CA 1
ATOM 845 C C . LEU A 1 109 ? -6.078 -6.327 19.878 1.00 76.06 109 LEU A C 1
ATOM 847 O O . LEU A 1 109 ? -4.910 -6.018 19.656 1.00 76.06 109 LEU A O 1
ATOM 851 N N . ASN A 1 110 ? -6.448 -7.005 20.965 1.00 84.62 110 ASN A N 1
ATOM 852 C CA . ASN A 1 110 ? -5.518 -7.456 21.992 1.00 84.62 110 ASN A CA 1
ATOM 853 C C . ASN A 1 110 ? -4.544 -8.512 21.463 1.00 84.62 110 ASN A C 1
ATOM 855 O O . ASN A 1 110 ? -3.422 -8.579 21.960 1.00 84.62 110 ASN A O 1
ATOM 859 N N . HIS A 1 111 ? -4.955 -9.317 20.479 1.00 85.69 111 HIS A N 1
ATOM 860 C CA . HIS A 1 111 ? -4.095 -10.319 19.856 1.00 85.69 111 HIS A CA 1
ATOM 861 C C . HIS A 1 111 ? -3.087 -9.694 18.882 1.00 85.69 111 HIS A C 1
ATOM 863 O O . HIS A 1 111 ? -1.919 -10.065 18.899 1.00 85.69 111 HIS A O 1
ATOM 869 N N . ILE A 1 112 ? -3.513 -8.712 18.078 1.00 82.44 112 ILE A N 1
ATOM 870 C CA . ILE A 1 112 ? -2.651 -8.075 17.066 1.00 82.44 112 ILE A CA 1
ATOM 871 C C . ILE A 1 112 ? -1.712 -7.034 17.693 1.00 82.44 112 ILE A C 1
ATOM 873 O O . ILE A 1 112 ? -0.532 -6.989 17.360 1.00 82.44 112 ILE A O 1
ATOM 877 N N . LEU A 1 113 ? -2.224 -6.174 18.581 1.00 79.62 113 LEU A N 1
ATOM 878 C CA . LEU A 1 113 ? -1.499 -5.000 19.097 1.00 79.62 113 LEU A CA 1
ATOM 879 C C . LEU A 1 113 ? -1.088 -5.126 20.569 1.00 79.62 113 LEU A C 1
ATOM 881 O O . LEU A 1 113 ? -0.384 -4.268 21.100 1.00 79.62 113 LEU A O 1
ATOM 885 N N . GLY A 1 114 ? -1.500 -6.200 21.238 1.00 84.38 114 GLY A N 1
ATOM 886 C CA . GLY A 1 114 ? -1.209 -6.421 22.647 1.00 84.38 114 GLY A CA 1
ATOM 887 C C . GLY A 1 114 ? -2.095 -5.598 23.589 1.00 84.38 114 GLY A C 1
ATOM 888 O O . GLY A 1 114 ? -2.639 -4.539 23.262 1.00 84.38 114 GLY A O 1
ATOM 889 N N . LYS A 1 115 ? -2.222 -6.087 24.827 1.00 86.25 115 LYS A N 1
ATOM 890 C CA . LYS A 1 115 ? -3.114 -5.509 25.849 1.00 86.25 115 LYS A CA 1
ATOM 891 C C . LYS A 1 115 ? -2.750 -4.067 26.238 1.00 86.25 115 LYS A C 1
ATOM 893 O O . LYS A 1 115 ? -3.635 -3.281 26.566 1.00 86.25 115 LYS A O 1
ATOM 898 N N . VAL A 1 116 ? -1.462 -3.709 26.204 1.00 84.62 116 VAL A N 1
ATOM 899 C CA . VAL A 1 116 ? -0.970 -2.387 26.642 1.00 84.62 116 VAL A CA 1
ATOM 900 C C . VAL A 1 116 ? -1.413 -1.274 25.690 1.00 84.62 116 VAL A C 1
ATOM 902 O O . VAL A 1 116 ? -1.883 -0.231 26.142 1.00 84.62 116 VAL A O 1
ATOM 905 N N . ILE A 1 117 ? -1.290 -1.495 24.377 1.00 82.00 117 ILE A N 1
ATOM 906 C CA . ILE A 1 117 ? -1.664 -0.512 23.350 1.00 82.00 117 ILE A CA 1
ATOM 907 C C . ILE A 1 117 ? -3.186 -0.376 23.294 1.00 82.00 117 ILE A C 1
ATOM 909 O O . ILE A 1 117 ? -3.707 0.738 23.312 1.00 82.00 117 ILE A O 1
ATOM 913 N N . SER A 1 118 ? -3.894 -1.506 23.336 1.00 80.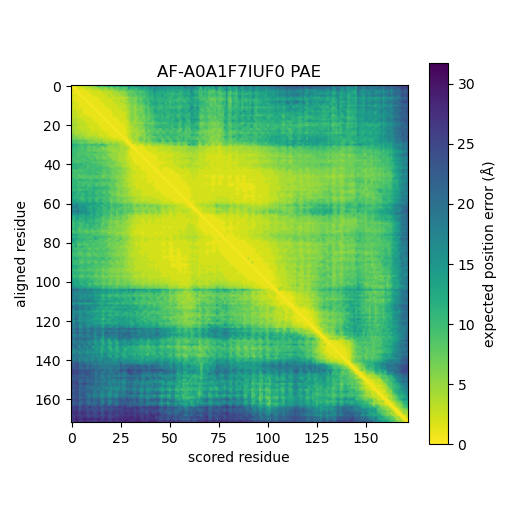44 118 SER A N 1
ATOM 914 C CA . SER A 1 118 ? -5.357 -1.550 23.352 1.00 80.44 118 SER A CA 1
ATOM 915 C C . SER A 1 118 ? -5.960 -0.732 24.501 1.00 80.44 118 SER A C 1
ATOM 917 O O . SER A 1 118 ? -6.799 0.137 24.265 1.00 80.44 118 SER A O 1
ATOM 919 N N . LYS A 1 119 ? -5.439 -0.892 25.728 1.00 84.00 119 LYS A N 1
ATOM 920 C CA . LYS A 1 119 ? -5.900 -0.137 26.906 1.00 84.00 119 LYS A CA 1
ATOM 921 C C . LYS A 1 119 ? -5.608 1.367 26.821 1.00 84.00 119 LYS A C 1
ATOM 923 O O . LYS A 1 119 ? -6.359 2.172 27.366 1.00 84.00 119 LYS A O 1
ATOM 928 N N . LYS A 1 120 ? -4.514 1.775 26.163 1.00 82.88 120 LYS A N 1
ATOM 929 C CA . LYS A 1 120 ? -4.232 3.204 25.940 1.00 82.88 120 LYS A CA 1
ATOM 930 C C . LYS A 1 120 ? -5.230 3.822 24.970 1.00 82.88 120 LYS A C 1
ATOM 932 O O . LYS A 1 120 ? -5.642 4.956 25.188 1.00 82.88 120 LYS A O 1
ATOM 937 N N . ILE A 1 121 ? -5.611 3.091 23.926 1.00 78.75 121 ILE A N 1
ATOM 938 C CA . ILE A 1 121 ? -6.489 3.629 22.890 1.00 78.75 121 ILE A CA 1
ATOM 939 C C . ILE A 1 121 ? -7.939 3.694 23.374 1.00 78.75 121 ILE A C 1
ATOM 941 O O . ILE A 1 121 ? -8.570 4.727 23.183 1.00 78.75 121 ILE A O 1
ATOM 945 N N . SER A 1 122 ? -8.409 2.703 24.141 1.00 77.88 122 SER A N 1
ATOM 946 C CA . SER A 1 122 ? -9.756 2.732 24.740 1.00 77.88 122 SER A CA 1
ATOM 947 C C . SER A 1 122 ? -9.998 3.926 25.676 1.00 77.88 122 SER A C 1
ATOM 949 O O . SER A 1 122 ? -11.138 4.291 25.946 1.00 77.88 122 SER A O 1
ATOM 951 N N . ASN A 1 123 ? -8.933 4.543 26.198 1.00 82.56 123 ASN A N 1
ATOM 952 C CA . ASN A 1 123 ? -9.035 5.718 27.062 1.00 82.56 123 ASN A CA 1
ATOM 953 C C . ASN A 1 123 ? -9.167 7.041 26.283 1.00 82.56 123 ASN A C 1
ATOM 955 O O . ASN A 1 123 ? -9.460 8.075 26.887 1.00 82.56 123 ASN A O 1
ATOM 959 N N . ILE A 1 124 ? -8.972 7.044 24.960 1.00 79.31 124 ILE A N 1
ATOM 960 C CA . ILE A 1 124 ? -9.075 8.245 24.124 1.00 79.31 124 ILE A CA 1
ATOM 961 C C . ILE A 1 124 ? -10.539 8.438 23.709 1.00 79.31 124 ILE A C 1
ATOM 963 O O . ILE A 1 124 ? -10.984 7.972 22.665 1.00 79.31 124 ILE A O 1
ATOM 967 N N . LYS A 1 125 ? -11.313 9.166 24.521 1.00 70.94 125 LYS A N 1
ATOM 968 C CA . LYS A 1 125 ? -12.699 9.524 24.179 1.00 70.94 125 LYS A CA 1
ATOM 969 C C . LYS A 1 125 ? -12.731 10.612 23.099 1.00 70.94 125 LYS A C 1
ATOM 971 O O . LYS A 1 125 ? -12.292 11.737 23.333 1.00 70.94 125 LYS A O 1
ATOM 976 N N . LEU A 1 126 ? -13.292 10.305 21.930 1.00 65.44 126 LEU A N 1
A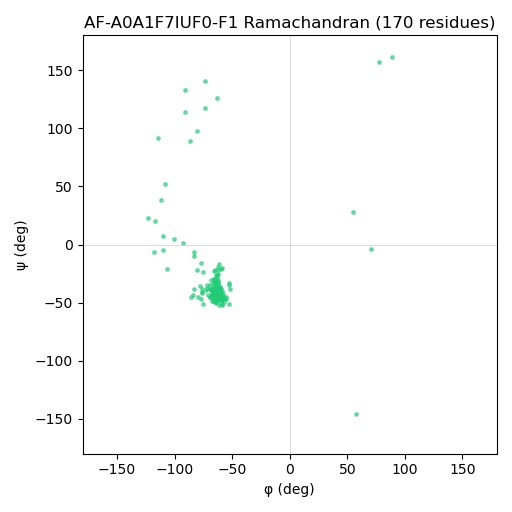TOM 977 C CA . LEU A 1 126 ? -13.559 11.289 20.872 1.00 65.44 126 LEU A CA 1
ATOM 978 C C . LEU A 1 126 ? -14.970 11.877 21.025 1.00 65.44 126 LEU A C 1
ATOM 980 O O . LEU A 1 126 ? -15.941 11.137 21.171 1.00 65.44 126 LEU A O 1
ATOM 984 N N . LYS A 1 127 ? -15.101 13.210 20.940 1.00 75.38 127 LYS A N 1
ATOM 985 C CA . LYS A 1 127 ? -16.408 13.893 20.929 1.00 75.38 127 LYS A CA 1
ATOM 986 C C . LYS A 1 127 ? -17.215 13.469 19.690 1.00 75.38 127 LYS A C 1
ATOM 988 O O . LYS A 1 127 ? -16.733 13.618 18.570 1.00 75.38 127 LYS A O 1
ATOM 993 N N . GLN A 1 128 ? -18.446 12.989 19.898 1.00 72.19 128 GLN A N 1
ATOM 994 C CA . GLN A 1 128 ? -19.321 12.388 18.873 1.00 72.19 128 GLN A CA 1
ATOM 995 C C . GLN A 1 128 ? -19.502 13.251 17.612 1.00 72.19 128 GLN A C 1
ATOM 997 O O . GLN A 1 128 ? -19.520 12.734 16.500 1.00 72.19 128 GLN A O 1
ATOM 1002 N N . LYS A 1 129 ? -19.607 14.576 17.787 1.00 80.94 129 LYS A N 1
ATOM 1003 C CA . LYS A 1 129 ? -20.052 15.511 16.744 1.00 80.94 129 LYS A CA 1
ATOM 1004 C C . LYS A 1 129 ? -19.145 15.559 15.503 1.00 80.94 129 LYS A C 1
ATOM 1006 O O . LYS A 1 129 ? -19.645 15.845 14.425 1.00 80.94 129 LYS A O 1
ATOM 1011 N N . ASN A 1 130 ? -17.856 15.225 15.630 1.00 73.75 130 ASN A N 1
ATOM 1012 C CA . ASN A 1 130 ? -16.877 15.383 14.542 1.00 73.75 130 ASN A CA 1
ATOM 1013 C C . ASN A 1 130 ? -16.171 14.063 14.174 1.00 73.75 130 ASN A C 1
ATOM 1015 O O . ASN A 1 130 ? -15.058 14.078 13.653 1.00 73.75 130 ASN A O 1
ATOM 1019 N N . GLN A 1 131 ? -16.765 12.902 14.472 1.00 72.25 131 GLN A N 1
ATOM 1020 C CA . GLN A 1 131 ? -16.092 11.609 14.270 1.00 72.25 131 GLN A CA 1
ATOM 1021 C C . GLN A 1 131 ? -15.857 11.271 12.790 1.00 72.25 131 GLN A C 1
ATOM 1023 O O . GLN A 1 131 ? -14.779 10.794 12.439 1.00 72.25 131 GLN A O 1
ATOM 1028 N N . ILE A 1 132 ? -16.828 11.565 11.919 1.00 73.62 132 ILE A N 1
ATOM 1029 C CA . ILE A 1 132 ? -16.719 11.310 10.475 1.00 73.62 132 ILE A CA 1
ATOM 1030 C C . ILE A 1 132 ? -15.652 12.222 9.861 1.00 73.62 132 ILE A C 1
ATOM 1032 O O . ILE A 1 132 ? -14.745 11.740 9.186 1.00 73.62 132 ILE A O 1
ATOM 1036 N N . GLU A 1 133 ? -15.697 13.521 10.166 1.00 68.94 133 GLU A N 1
ATOM 1037 C CA . GLU A 1 133 ? -14.686 14.483 9.713 1.00 68.94 133 GLU A CA 1
ATOM 1038 C C . GLU A 1 133 ? -13.295 14.127 10.227 1.00 68.94 133 GLU A C 1
ATOM 1040 O O . GLU A 1 133 ? -12.342 14.157 9.460 1.00 68.94 133 GLU A O 1
ATOM 1045 N N . ALA A 1 134 ? -13.162 13.723 11.493 1.00 70.38 134 ALA A N 1
ATOM 1046 C CA . ALA A 1 134 ? -11.880 13.312 12.050 1.00 70.38 134 ALA A CA 1
ATOM 1047 C C . ALA A 1 134 ? -11.338 12.042 11.382 1.00 70.38 134 ALA A C 1
ATOM 1049 O O . ALA A 1 134 ? -10.129 11.943 11.184 1.00 70.38 134 ALA A O 1
ATOM 1050 N N . ALA A 1 135 ? -12.194 11.079 11.025 1.00 68.62 135 ALA A N 1
ATOM 1051 C CA . ALA A 1 135 ? -11.783 9.870 10.313 1.00 68.62 135 ALA A CA 1
ATOM 1052 C C . ALA A 1 135 ? -11.327 10.186 8.881 1.00 68.62 135 ALA A C 1
ATOM 1054 O O . ALA A 1 135 ? -10.278 9.713 8.442 1.00 68.62 135 ALA A O 1
ATOM 1055 N N . VAL A 1 136 ? -12.080 11.032 8.174 1.00 67.50 136 VAL A N 1
ATOM 1056 C CA . VAL A 1 136 ? -11.744 11.490 6.821 1.00 67.50 136 VAL A CA 1
ATOM 1057 C C . VAL A 1 136 ? -10.464 12.329 6.842 1.00 67.50 136 VAL A C 1
ATOM 1059 O O . VAL A 1 136 ? -9.519 12.039 6.110 1.00 67.50 136 VAL A O 1
ATOM 1062 N N . PHE A 1 137 ? -10.380 13.312 7.737 1.00 73.38 137 PHE A N 1
ATOM 1063 C CA . PHE A 1 137 ? -9.214 14.172 7.899 1.00 73.38 137 PHE A CA 1
ATOM 1064 C C . PHE A 1 137 ? -7.975 13.371 8.284 1.00 73.38 137 PHE A C 1
ATOM 1066 O O . PHE A 1 137 ? -6.924 13.583 7.696 1.00 73.38 137 PHE A O 1
ATOM 1073 N N . LEU A 1 138 ? -8.073 12.411 9.210 1.00 66.62 138 LEU A N 1
ATOM 1074 C CA . LEU A 1 138 ? -6.922 11.585 9.581 1.00 66.62 138 LEU A CA 1
ATOM 1075 C C . LEU A 1 138 ? -6.439 10.733 8.400 1.00 66.62 138 LEU A C 1
ATOM 1077 O O . LEU A 1 138 ? -5.231 10.574 8.213 1.00 66.62 138 LEU A O 1
ATOM 1081 N N . ARG A 1 139 ? -7.358 10.241 7.563 1.00 65.94 139 ARG A N 1
ATOM 1082 C CA . ARG A 1 139 ? -7.025 9.483 6.355 1.00 65.94 139 ARG A CA 1
ATOM 1083 C C . ARG A 1 139 ? -6.251 10.320 5.336 1.00 65.94 139 ARG A C 1
ATOM 1085 O O . ARG A 1 139 ? -5.260 9.830 4.799 1.00 65.94 139 ARG A O 1
ATOM 1092 N N . PHE A 1 140 ? -6.653 11.572 5.126 1.00 64.81 140 PHE A N 1
ATOM 1093 C CA . PHE A 1 140 ? -5.965 12.491 4.215 1.00 64.81 140 PHE A CA 1
ATOM 1094 C C . PHE A 1 140 ? -4.676 13.073 4.807 1.00 64.81 140 PHE A C 1
ATOM 1096 O O . PHE A 1 140 ? -3.633 13.032 4.162 1.00 64.81 140 PHE A O 1
ATOM 1103 N N . ALA A 1 141 ? -4.714 13.550 6.052 1.00 57.75 141 ALA A N 1
ATOM 1104 C CA . ALA A 1 141 ? -3.590 14.203 6.724 1.00 57.75 141 ALA A CA 1
ATOM 1105 C C . ALA A 1 141 ? -2.388 13.273 6.915 1.00 57.75 141 ALA A C 1
ATOM 1107 O O . ALA A 1 141 ? -1.251 13.729 6.962 1.00 57.75 141 ALA A O 1
ATOM 1108 N N . THR A 1 142 ? -2.628 11.965 7.021 1.00 60.09 142 THR A N 1
ATOM 1109 C CA . THR A 1 142 ? -1.550 10.982 7.170 1.00 60.09 142 THR A CA 1
ATOM 1110 C C . THR A 1 142 ? -1.064 10.395 5.847 1.00 60.09 142 THR A C 1
ATOM 1112 O O . THR A 1 142 ? -0.174 9.548 5.871 1.00 60.09 142 THR A O 1
ATOM 1115 N N . GLY A 1 143 ? -1.614 10.817 4.699 1.00 55.38 143 GLY A N 1
ATOM 1116 C CA . GLY A 1 143 ? -1.140 10.407 3.371 1.00 55.38 143 GLY A CA 1
ATOM 1117 C C . GLY A 1 143 ? -1.089 8.887 3.164 1.00 55.38 143 GLY A C 1
ATOM 1118 O O . GLY A 1 143 ? -0.222 8.387 2.457 1.00 55.38 143 GLY A O 1
ATOM 1119 N N . GLY A 1 144 ? -1.949 8.132 3.858 1.00 54.66 144 GLY A N 1
ATOM 1120 C CA . GLY A 1 144 ? -1.927 6.666 3.881 1.00 54.66 144 GLY A CA 1
ATOM 1121 C C . GLY A 1 144 ? -0.745 6.019 4.632 1.00 54.66 144 GLY A C 1
ATOM 1122 O O . GLY A 1 144 ? -0.742 4.799 4.793 1.00 54.66 144 GLY A O 1
ATOM 1123 N N . LEU A 1 145 ? 0.222 6.792 5.142 1.00 46.25 145 LEU A N 1
ATOM 1124 C CA . LEU A 1 145 ? 1.411 6.281 5.841 1.00 46.25 145 LEU A CA 1
ATOM 1125 C C . LEU A 1 145 ? 1.115 5.790 7.270 1.00 46.25 145 LEU A C 1
ATOM 1127 O O . LEU A 1 145 ? 1.812 4.909 7.759 1.00 46.25 145 LEU A O 1
ATOM 1131 N N . ASN A 1 146 ? 0.042 6.267 7.916 1.00 49.62 146 ASN A N 1
ATOM 1132 C CA . ASN A 1 146 ? -0.367 5.818 9.259 1.00 49.62 146 ASN A CA 1
ATOM 1133 C C . ASN A 1 146 ? -1.642 4.953 9.234 1.00 49.62 146 ASN A C 1
ATOM 1135 O O . ASN A 1 146 ? -2.602 5.216 9.967 1.00 49.62 146 ASN A O 1
ATOM 1139 N N . CYS A 1 147 ? -1.661 3.901 8.404 1.00 48.94 147 CYS A N 1
ATOM 1140 C CA . CYS A 1 147 ? -2.784 2.951 8.325 1.00 48.94 147 CYS A CA 1
ATOM 1141 C C . CYS A 1 147 ? -3.174 2.365 9.695 1.00 48.94 147 CYS A C 1
ATOM 1143 O O . CYS A 1 147 ? -4.364 2.210 9.971 1.00 48.94 147 CYS A O 1
ATOM 1145 N N . CYS A 1 148 ? -2.203 2.146 10.588 1.00 50.53 148 CYS A N 1
ATOM 1146 C CA . CYS A 1 148 ? -2.442 1.610 11.929 1.00 50.53 148 CYS A CA 1
ATOM 1147 C C . CYS A 1 148 ? -3.399 2.470 12.764 1.00 50.53 148 CYS A C 1
ATOM 1149 O O . CYS A 1 148 ? -4.257 1.934 13.459 1.00 50.53 148 CYS A O 1
ATOM 1151 N N . VAL A 1 149 ? -3.284 3.800 12.688 1.00 54.56 149 VAL A N 1
ATOM 1152 C CA . VAL A 1 149 ? -4.113 4.719 13.486 1.00 54.56 149 VAL A CA 1
ATOM 1153 C C . VAL A 1 149 ? -5.515 4.844 12.886 1.00 54.56 149 VAL A C 1
ATOM 1155 O O . VAL A 1 149 ? -6.498 4.914 13.624 1.00 54.56 149 VAL A O 1
ATOM 1158 N N . ASN A 1 150 ? -5.619 4.820 11.553 1.00 55.84 150 ASN A N 1
ATOM 1159 C CA . ASN A 1 150 ? -6.900 4.895 10.848 1.00 55.84 150 ASN A CA 1
ATOM 1160 C C . ASN A 1 150 ? -7.754 3.641 11.069 1.00 55.84 150 ASN A C 1
ATOM 1162 O O . ASN A 1 150 ? -8.939 3.771 11.363 1.00 55.84 150 ASN A O 1
ATOM 1166 N N . PHE A 1 151 ? -7.161 2.443 10.994 1.00 59.59 151 PHE A N 1
ATOM 1167 C CA . PHE A 1 151 ? -7.858 1.188 11.300 1.00 59.59 151 PHE A CA 1
ATOM 1168 C C . PHE A 1 151 ? -8.389 1.181 12.736 1.00 59.59 151 PHE A C 1
ATOM 1170 O O . PHE A 1 151 ? -9.552 0.864 12.979 1.00 59.59 151 PHE A O 1
ATOM 1177 N N . PHE A 1 152 ? -7.554 1.604 13.688 1.00 58.88 152 PHE A N 1
ATOM 1178 C CA . PHE A 1 152 ? -7.920 1.609 15.098 1.00 58.88 152 PHE A CA 1
ATOM 1179 C C . PHE A 1 152 ? -9.052 2.598 15.397 1.00 58.88 152 PHE A C 1
ATOM 1181 O O . PHE A 1 152 ? -10.018 2.238 16.062 1.00 58.88 152 PHE A O 1
ATOM 1188 N N . ARG A 1 153 ? -8.994 3.815 14.840 1.00 61.06 153 ARG A N 1
ATOM 1189 C CA . ARG A 1 153 ? -10.081 4.798 14.983 1.00 61.06 153 ARG A CA 1
ATOM 1190 C C . ARG A 1 153 ? -11.372 4.374 14.297 1.00 61.06 153 ARG A C 1
ATOM 1192 O O . ARG A 1 153 ? -12.444 4.712 14.787 1.00 61.06 153 ARG A O 1
ATOM 1199 N N . PHE A 1 154 ? -11.288 3.645 13.188 1.00 61.31 154 PHE A N 1
ATOM 1200 C CA . PHE A 1 154 ? -12.471 3.112 12.519 1.00 61.31 154 PHE A CA 1
ATOM 1201 C C . PHE A 1 154 ? -13.150 2.015 13.355 1.00 61.31 154 PHE A C 1
ATOM 1203 O O . PHE A 1 154 ? -14.376 1.978 13.456 1.00 61.31 154 PHE A O 1
ATOM 1210 N N . LEU A 1 155 ? -12.362 1.162 14.017 1.00 62.72 155 LEU A N 1
ATOM 1211 C CA . LEU A 1 155 ? -12.883 0.175 14.963 1.00 62.72 155 LEU A CA 1
ATOM 1212 C C . LEU A 1 155 ? -13.495 0.824 16.206 1.00 62.72 155 LEU A C 1
ATOM 1214 O O . LEU A 1 155 ? -14.576 0.412 16.621 1.00 62.72 155 LEU A O 1
ATOM 1218 N N . ASP A 1 156 ? -12.861 1.865 16.746 1.00 61.03 156 ASP A N 1
ATOM 1219 C CA . ASP A 1 156 ? -13.400 2.643 17.868 1.00 61.03 156 ASP A CA 1
ATOM 1220 C C . ASP A 1 156 ? -14.729 3.321 17.499 1.00 61.03 156 ASP A C 1
ATOM 1222 O O . ASP A 1 156 ? -15.696 3.272 18.256 1.00 61.03 156 ASP A O 1
ATOM 1226 N N . PHE A 1 157 ? -14.818 3.888 16.289 1.00 61.00 157 PHE A N 1
ATOM 1227 C CA . PHE A 1 157 ? -16.063 4.438 15.749 1.00 6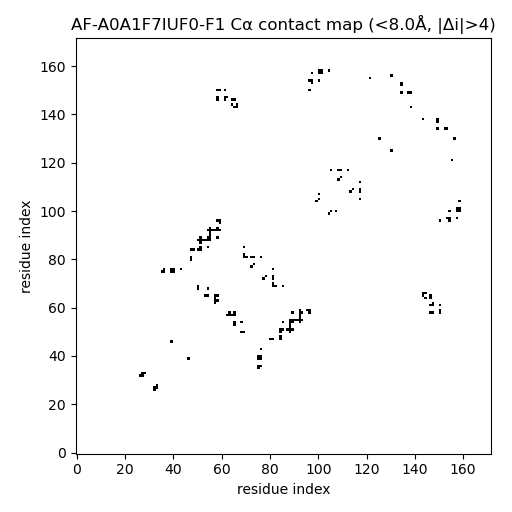1.00 157 PHE A CA 1
ATOM 1228 C C . PHE A 1 157 ? -17.160 3.369 15.668 1.00 61.00 157 PHE A C 1
ATOM 1230 O O . PHE A 1 157 ? -18.278 3.578 16.138 1.00 61.00 157 PHE A O 1
ATOM 1237 N N . SER A 1 158 ? -16.830 2.190 15.132 1.00 57.47 158 SER A N 1
ATOM 1238 C CA . SER A 1 158 ? -17.777 1.081 15.026 1.00 57.47 158 SER A CA 1
ATOM 1239 C C . SER A 1 158 ? -18.232 0.541 16.388 1.00 57.47 158 SER A C 1
ATOM 1241 O O . SER A 1 158 ? -19.361 0.055 16.485 1.00 57.47 158 SER A O 1
ATOM 1243 N N . TYR A 1 159 ? -17.381 0.588 17.416 1.00 59.22 159 TYR A N 1
ATOM 1244 C CA . TYR A 1 159 ? -17.724 0.178 18.780 1.00 59.22 159 TYR A CA 1
ATOM 1245 C C . TYR A 1 159 ? -18.603 1.207 19.480 1.00 59.22 159 TYR A C 1
ATOM 1247 O O . TYR A 1 159 ? -19.682 0.873 19.962 1.00 59.22 159 TYR A O 1
ATOM 1255 N N . ASN A 1 160 ? -18.187 2.472 19.467 1.00 60.31 160 ASN A N 1
ATOM 1256 C CA . ASN A 1 160 ? -18.884 3.545 20.166 1.00 60.31 160 ASN A CA 1
ATOM 1257 C C . ASN A 1 160 ? -20.279 3.821 19.567 1.00 60.31 160 ASN A C 1
ATOM 1259 O O . ASN A 1 160 ? -21.205 4.194 20.289 1.00 60.31 160 ASN A O 1
ATOM 1263 N N . CYS A 1 161 ? -20.475 3.579 18.264 1.00 56.28 161 CYS A N 1
ATOM 1264 C CA . CYS A 1 161 ? -21.815 3.567 17.671 1.00 56.28 161 CYS A CA 1
ATOM 1265 C C . CYS A 1 161 ? -22.694 2.431 18.214 1.00 56.28 161 CYS A C 1
ATOM 1267 O O . CYS A 1 161 ? -23.890 2.640 18.385 1.00 56.28 161 CYS A O 1
ATOM 1269 N N . ARG A 1 162 ? -22.145 1.242 18.511 1.00 57.41 162 ARG A N 1
ATOM 1270 C CA . ARG A 1 162 ? -22.939 0.132 19.064 1.00 57.41 162 ARG A CA 1
ATOM 1271 C C . ARG A 1 162 ? -23.435 0.458 20.468 1.00 57.41 162 ARG A C 1
ATOM 1273 O O . ARG A 1 162 ? -24.623 0.294 20.726 1.00 57.41 162 ARG A O 1
ATOM 1280 N N . ASP A 1 163 ? -22.549 0.927 21.339 1.00 56.00 163 ASP A N 1
ATOM 1281 C CA . ASP A 1 163 ? -22.899 1.173 22.739 1.00 56.00 163 ASP A CA 1
ATOM 1282 C C . ASP A 1 163 ? -23.870 2.353 22.867 1.00 56.00 163 ASP A C 1
ATOM 1284 O O . ASP A 1 163 ? -24.849 2.260 23.600 1.00 56.00 163 ASP A O 1
ATOM 1288 N N . ASN A 1 164 ? -23.701 3.415 22.068 1.00 51.38 164 ASN A N 1
ATOM 1289 C CA . ASN A 1 164 ? -24.674 4.510 22.059 1.00 51.38 164 ASN A CA 1
ATOM 1290 C C . ASN A 1 164 ? -26.001 4.125 21.385 1.00 51.38 164 ASN A C 1
ATOM 1292 O O . ASN A 1 164 ? -27.050 4.509 21.888 1.00 51.38 164 ASN A O 1
ATOM 1296 N N . CYS A 1 165 ? -26.013 3.334 20.303 1.00 44.62 165 CYS A N 1
ATOM 1297 C CA . CYS A 1 165 ? -27.277 2.871 19.708 1.00 44.62 165 CYS A CA 1
ATOM 1298 C C . CYS A 1 165 ? -28.032 1.875 20.601 1.00 44.62 165 CYS A C 1
ATOM 1300 O O . CYS A 1 165 ? -29.259 1.861 20.567 1.00 44.62 165 CYS A O 1
ATOM 1302 N N . LEU A 1 166 ? -27.337 1.066 21.408 1.00 42.62 166 LEU A N 1
ATOM 1303 C CA . LEU A 1 166 ? -27.984 0.202 22.401 1.00 42.62 166 LEU A CA 1
ATOM 1304 C C . LEU A 1 166 ? -28.598 1.0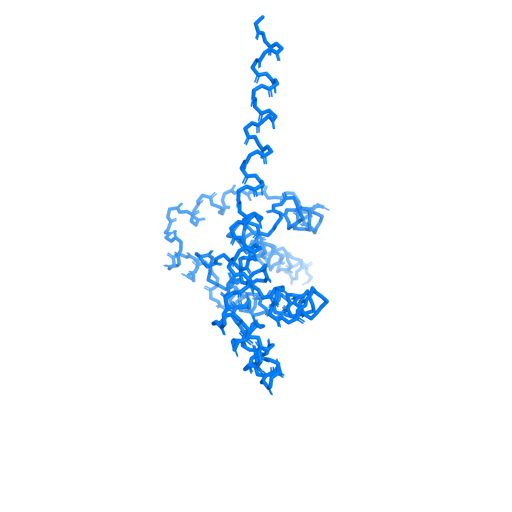11 23.548 1.00 42.62 166 LEU A C 1
ATOM 1306 O O . LEU A 1 166 ? -29.673 0.656 24.018 1.00 42.62 166 LEU A O 1
ATOM 1310 N N . VAL A 1 167 ? -27.980 2.126 23.949 1.00 40.94 167 VAL A N 1
ATOM 1311 C CA . VAL A 1 167 ? -28.542 3.025 24.973 1.00 40.94 167 VAL A CA 1
ATOM 1312 C C . VAL A 1 167 ? -29.828 3.711 24.491 1.00 40.94 167 VAL A C 1
ATOM 1314 O O . VAL A 1 167 ? -30.756 3.866 25.279 1.00 40.94 167 VAL A O 1
ATOM 1317 N N . TYR A 1 168 ? -29.950 4.038 23.200 1.00 34.72 168 TYR A N 1
ATOM 1318 C CA . TYR A 1 168 ? -31.185 4.621 22.651 1.00 34.72 168 TYR A CA 1
ATOM 1319 C C . TYR A 1 168 ? -32.321 3.614 22.416 1.00 34.72 168 TYR A C 1
ATOM 1321 O O . TYR A 1 168 ? -33.465 4.033 22.277 1.00 34.72 168 TYR A O 1
ATOM 1329 N N . ASN A 1 169 ? -32.040 2.308 22.400 1.00 33.50 169 ASN A N 1
ATOM 1330 C CA . ASN A 1 169 ? -33.058 1.264 22.200 1.00 33.50 169 ASN A CA 1
ATOM 1331 C C . ASN A 1 169 ? -33.499 0.581 23.511 1.00 33.50 169 ASN A C 1
ATOM 1333 O O . ASN A 1 169 ? -34.260 -0.378 23.482 1.00 33.50 169 ASN A O 1
ATOM 1337 N N . LEU A 1 170 ? -33.003 1.063 24.655 1.00 38.31 170 LEU A N 1
ATOM 1338 C CA . LEU A 1 170 ? -33.378 0.625 26.008 1.00 38.31 170 LEU A CA 1
ATOM 1339 C C . LEU A 1 170 ? -34.174 1.697 26.777 1.00 38.31 170 LEU A C 1
ATOM 1341 O O . LEU A 1 170 ? -34.435 1.534 27.965 1.00 38.31 170 LEU A O 1
ATOM 1345 N N . GLN A 1 171 ? -34.552 2.791 26.107 1.00 37.50 171 GLN A N 1
ATOM 1346 C CA . GLN A 1 171 ? -35.399 3.863 26.650 1.00 37.50 171 GLN A CA 1
ATOM 1347 C C . GLN A 1 171 ? -36.739 4.013 25.906 1.00 37.50 171 GLN A C 1
ATOM 1349 O O . GLN A 1 171 ? -37.370 5.065 26.002 1.00 37.50 171 GLN A O 1
ATOM 1354 N N . ILE A 1 172 ? -37.174 2.978 25.179 1.00 39.44 172 ILE A N 1
ATOM 1355 C CA . ILE A 1 172 ? -38.526 2.881 24.606 1.00 39.44 172 ILE A CA 1
ATOM 1356 C C . ILE A 1 172 ? -39.227 1.684 25.239 1.00 39.44 172 ILE A C 1
ATOM 1358 O O . ILE A 1 172 ? -38.589 0.608 25.280 1.00 39.44 172 ILE A O 1
#

Mean predicted aligned error: 9.55 Å

Foldseek 3Di:
DVVVVVVVVVVVVVCVVVVVVVVVVVVCPDPVNVVQLVVCVVVVVVVLVVLLQVLLVCLVQVVDQNVVSLVVCCVRNHNVSSVVSNVNSVVNSLVVLLVCLVPQNCVVVCVRPNPVVSVVLVPDDDDPPCLVVCLVCVCVVCVSRRSVVSSSSSSVVSVVVVVVVVVVVVVD

Secondary structure (DSSP, 8-state):
-HHHHHHHHHHHHHHHHHHHHHHHHHHHTSHHHHHHHHHHHHTHHHHHHHHHHHHHHHHHSTTS-HHHHHHHHHHHH-HHHHHHHHHHHHHHHHHHHHHHHHHHHHHHHHHHHHHHHHHHHHT-PPPGGGHHHHHHHHHHHTTTTTHHHHHHHHHHHHHHHHHHHHHHTS--

Organism: NCBI:txid1802061

Radius of gyration: 21.05 Å; Cα contacts (8 Å, |Δi|>4): 108; chains: 1; bounding box: 62×43×48 Å

Sequence (172 aa):
MQKTIQILNRILLLIVILIPAIVFQLASQTSFVSNIIHIVQNYLLLYLIALTVLKSLSIIYPPMPGVFLTIASIPLIGWEKAYIADIIGSGIGATVSYFLGKKYGYSLLNHILGKVISKKISNIKLKQKNQIEAAVFLRFATGGLNCCVNFFRFLDFSYNCRDNCLVYNLQI